Protein AF-A0A817NJW6-F1 (afdb_monomer_lite)

Radius of gyration: 23.42 Å; chains: 1; bounding box: 71×26×53 Å

Foldseek 3Di:
DDQADPPDPQEDQQPQADPAWDDWDDDPFWIWTAHPVRAIETFGKDAWQWAWGLPCVVQVQCNDGNRYTDIDGDAWQWTAQGIGNHDTHGAAWQWTGHISHNDTHGHDPQFTAHTSRNDTHGPVPDDDDDDDDPDPDDPPPPDDDDDDD

Structure (mmCIF, N/CA/C/O backbone):
data_AF-A0A817NJW6-F1
#
_entry.id   AF-A0A817NJW6-F1
#
loop_
_atom_site.group_PDB
_atom_site.id
_atom_site.type_symbol
_atom_site.label_atom_id
_atom_site.label_alt_id
_atom_site.label_comp_id
_atom_site.label_asym_id
_atom_site.label_entity_id
_atom_site.label_seq_id
_atom_site.pdbx_PDB_ins_code
_atom_site.Cartn_x
_atom_site.Cartn_y
_atom_site.Cartn_z
_atom_site.occupancy
_atom_site.B_iso_or_equiv
_atom_site.auth_seq_id
_atom_site.auth_comp_id
_atom_site.auth_asym_id
_atom_site.auth_atom_id
_atom_site.pdbx_PDB_model_num
ATOM 1 N N . THR A 1 1 ? -9.943 -13.716 -7.604 1.00 51.72 1 THR A N 1
ATOM 2 C CA . THR A 1 1 ? -10.158 -12.256 -7.493 1.00 51.72 1 THR A CA 1
ATOM 3 C C . THR A 1 1 ? -8.841 -11.556 -7.771 1.00 51.72 1 THR A C 1
ATOM 5 O O . THR A 1 1 ? -7.812 -12.142 -7.447 1.00 51.72 1 THR A O 1
ATOM 8 N N . PRO A 1 2 ? -8.823 -10.377 -8.420 1.00 60.03 2 PRO A N 1
ATOM 9 C CA . PRO A 1 2 ? -7.581 -9.634 -8.628 1.00 60.03 2 PRO A CA 1
ATOM 10 C C . PRO A 1 2 ? -6.987 -9.235 -7.271 1.00 60.03 2 PRO A C 1
ATOM 12 O O . PRO A 1 2 ? -7.707 -8.752 -6.401 1.00 60.03 2 PRO A O 1
ATOM 15 N N . ILE A 1 3 ? -5.688 -9.474 -7.090 1.00 67.25 3 ILE A N 1
ATOM 16 C CA . ILE A 1 3 ? -4.969 -9.212 -5.830 1.00 67.25 3 ILE A CA 1
ATOM 17 C C . ILE A 1 3 ? -4.457 -7.767 -5.724 1.00 67.25 3 ILE A C 1
ATOM 19 O O . ILE A 1 3 ? -4.119 -7.312 -4.638 1.00 67.25 3 ILE A O 1
ATOM 23 N N . ALA A 1 4 ? -4.409 -7.039 -6.843 1.00 72.69 4 ALA A N 1
ATOM 24 C CA . ALA A 1 4 ? -4.018 -5.636 -6.915 1.00 72.69 4 ALA A CA 1
ATOM 25 C C . ALA A 1 4 ? -4.628 -4.982 -8.165 1.00 72.69 4 ALA A C 1
ATOM 27 O O . ALA A 1 4 ? -4.873 -5.657 -9.166 1.00 72.69 4 ALA A O 1
ATOM 28 N N . ILE A 1 5 ? -4.849 -3.668 -8.101 1.00 78.62 5 ILE A N 1
ATOM 29 C CA . ILE A 1 5 ? -5.234 -2.827 -9.240 1.00 78.62 5 ILE A CA 1
ATOM 30 C C . ILE A 1 5 ? -4.151 -1.766 -9.382 1.00 78.62 5 ILE A C 1
ATOM 32 O O . ILE A 1 5 ? -3.789 -1.123 -8.396 1.00 78.62 5 ILE A O 1
ATOM 36 N N . ILE A 1 6 ? -3.618 -1.622 -10.591 1.00 78.75 6 ILE A N 1
ATOM 37 C CA . ILE A 1 6 ? -2.537 -0.694 -10.913 1.00 78.75 6 ILE A CA 1
ATOM 38 C C . ILE A 1 6 ? -2.899 0.012 -12.227 1.00 78.75 6 ILE A C 1
ATOM 40 O O . ILE A 1 6 ? -3.311 -0.675 -13.165 1.00 78.75 6 ILE A O 1
ATOM 44 N N . PRO A 1 7 ? -2.727 1.343 -12.322 1.00 76.31 7 PRO A N 1
ATOM 45 C CA . PRO A 1 7 ? -2.339 2.262 -11.242 1.00 76.31 7 PRO A CA 1
ATOM 46 C C . PRO A 1 7 ? -3.446 2.428 -10.184 1.00 76.31 7 PRO A C 1
ATOM 48 O O . PRO A 1 7 ? -4.608 2.095 -10.415 1.00 76.31 7 PRO A O 1
ATOM 51 N N . ASN A 1 8 ? -3.087 2.941 -9.008 1.00 80.06 8 ASN A N 1
ATOM 52 C CA . ASN A 1 8 ? -4.032 3.278 -7.937 1.00 80.06 8 ASN A CA 1
ATOM 53 C C . ASN A 1 8 ? -3.590 4.561 -7.212 1.00 80.06 8 ASN A C 1
ATOM 55 O O . ASN A 1 8 ? -2.569 5.152 -7.552 1.00 80.06 8 ASN A O 1
ATOM 59 N N . SER A 1 9 ? -4.347 4.997 -6.201 1.00 79.25 9 SER A N 1
ATOM 60 C CA . SER A 1 9 ? -4.061 6.236 -5.461 1.00 79.25 9 SER A CA 1
ATOM 61 C C . SER A 1 9 ? -2.727 6.239 -4.701 1.00 79.25 9 SER A C 1
ATOM 63 O O . SER A 1 9 ? -2.228 7.310 -4.380 1.00 79.25 9 SER A O 1
ATOM 65 N N . GLN A 1 10 ? -2.144 5.072 -4.418 1.00 78.25 10 GLN A N 1
ATOM 66 C CA . GLN A 1 10 ? -0.835 4.915 -3.768 1.00 78.25 10 GLN A CA 1
ATOM 67 C C . GLN A 1 10 ? 0.307 4.772 -4.792 1.00 78.25 10 GLN A C 1
ATOM 69 O O . GLN A 1 10 ? 1.481 4.880 -4.439 1.00 78.25 10 GLN A O 1
ATOM 74 N N . GLN A 1 11 ? -0.035 4.525 -6.059 1.00 81.75 11 GLN A N 1
ATOM 75 C CA . GLN A 1 11 ? 0.878 4.283 -7.176 1.00 81.75 11 GLN A CA 1
ATOM 76 C C . GLN A 1 11 ? 0.503 5.185 -8.361 1.00 81.75 11 GLN A C 1
ATOM 78 O O . GLN A 1 11 ? 0.023 4.684 -9.388 1.00 81.75 11 GLN A O 1
ATOM 83 N N . PRO A 1 12 ? 0.660 6.518 -8.224 1.00 84.19 12 PRO A N 1
ATOM 84 C CA . PRO A 1 12 ? 0.400 7.439 -9.321 1.00 84.19 12 PRO A CA 1
ATOM 85 C C . PRO A 1 12 ? 1.370 7.172 -10.475 1.00 84.19 12 PRO A C 1
ATOM 87 O O . PRO A 1 12 ? 2.527 6.816 -10.254 1.00 84.19 12 PRO A O 1
ATOM 90 N N . ILE A 1 13 ? 0.918 7.366 -11.712 1.00 87.06 13 ILE A N 1
ATOM 91 C CA . ILE A 1 13 ? 1.808 7.303 -12.875 1.00 87.06 13 ILE A CA 1
ATOM 92 C C . ILE A 1 13 ? 2.757 8.513 -12.795 1.00 87.06 13 ILE A C 1
ATOM 94 O O . ILE A 1 13 ? 2.266 9.646 -12.779 1.00 87.06 13 ILE A O 1
ATOM 98 N N . PRO A 1 14 ? 4.087 8.313 -12.698 1.00 86.69 14 PRO A N 1
ATOM 99 C CA . PRO A 1 14 ? 5.038 9.420 -12.693 1.00 86.69 14 PRO A CA 1
ATOM 100 C C . PRO A 1 14 ? 4.942 10.234 -13.986 1.00 86.69 14 PRO A C 1
ATOM 102 O O . PRO A 1 14 ? 4.660 9.680 -15.042 1.00 86.69 14 PRO A O 1
ATOM 105 N N . SER A 1 15 ? 5.233 11.535 -13.936 1.00 84.75 15 SER A N 1
ATOM 106 C CA . SER A 1 15 ? 5.164 12.416 -15.118 1.00 84.75 15 SER A CA 1
ATOM 107 C C . SER A 1 15 ? 6.149 12.050 -16.235 1.00 84.75 15 SER A C 1
ATOM 109 O O . SER A 1 15 ? 6.004 12.516 -17.361 1.00 84.75 15 SER A O 1
ATOM 111 N N . THR A 1 16 ? 7.147 11.222 -15.930 1.00 84.62 16 THR A N 1
ATOM 112 C CA . THR A 1 16 ? 8.084 10.611 -16.882 1.00 84.62 16 THR A CA 1
ATOM 113 C C . THR A 1 16 ? 7.456 9.508 -17.735 1.00 84.62 16 THR A C 1
ATOM 115 O O . THR A 1 16 ? 8.093 9.065 -18.688 1.00 84.62 16 THR A O 1
ATOM 118 N N . ILE A 1 17 ? 6.244 9.060 -17.397 1.00 88.69 17 ILE A N 1
ATOM 119 C CA . ILE A 1 17 ? 5.514 7.980 -18.059 1.00 88.69 17 ILE A CA 1
ATOM 120 C C . ILE A 1 17 ? 4.234 8.550 -18.682 1.00 88.69 17 ILE A C 1
ATOM 122 O O . ILE A 1 17 ? 3.458 9.244 -18.022 1.00 88.69 17 ILE A O 1
ATOM 126 N N . SER A 1 18 ? 3.996 8.252 -19.958 1.00 88.94 18 SER A N 1
ATOM 127 C CA . SER A 1 18 ? 2.767 8.612 -20.667 1.00 88.94 18 SER A CA 1
ATOM 128 C C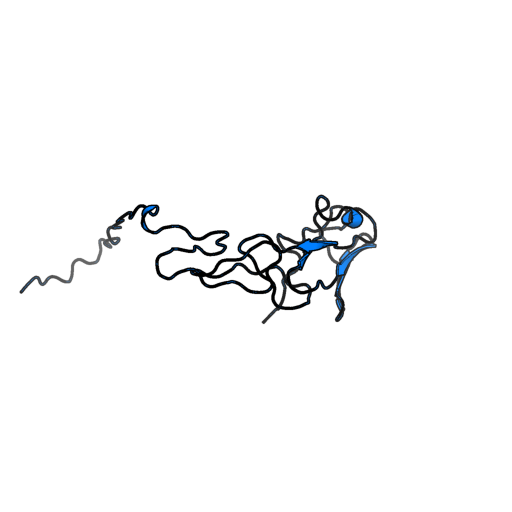 . SER A 1 18 ? 1.553 7.893 -20.070 1.00 88.94 18 SER A C 1
ATOM 130 O O . SER A 1 18 ? 1.633 6.743 -19.641 1.00 88.94 18 SER A O 1
ATOM 132 N N . SER A 1 19 ? 0.387 8.544 -20.091 1.00 85.81 19 SER A N 1
ATOM 133 C CA . SER A 1 19 ? -0.878 7.891 -19.732 1.00 85.81 19 SER A CA 1
ATOM 134 C C . SER A 1 19 ? -1.326 6.847 -20.763 1.00 85.81 19 SER A C 1
ATOM 136 O O . SER A 1 19 ? -2.229 6.061 -20.484 1.00 85.81 19 SER A O 1
ATOM 138 N N . GLU A 1 20 ? -0.713 6.836 -21.950 1.00 90.62 20 GLU A N 1
ATOM 139 C CA . GLU A 1 20 ? -0.925 5.819 -22.979 1.00 90.62 20 GLU A CA 1
ATOM 140 C C . GLU A 1 20 ? 0.055 4.656 -22.789 1.00 90.62 20 GLU A C 1
ATOM 142 O O . GLU A 1 20 ? 1.253 4.758 -23.066 1.00 90.62 20 GLU A O 1
ATOM 147 N N . LEU A 1 21 ? -0.475 3.535 -22.303 1.00 88.94 21 LEU A N 1
ATOM 148 C CA . LEU A 1 21 ? 0.296 2.339 -21.979 1.00 88.94 21 LEU A CA 1
ATOM 149 C C . LEU A 1 21 ? 0.259 1.352 -23.153 1.00 88.94 21 LEU A C 1
ATOM 151 O O . LEU A 1 21 ? -0.819 1.015 -23.642 1.00 88.94 21 LEU A O 1
ATOM 155 N N . ILE A 1 22 ? 1.425 0.856 -23.580 1.00 92.00 22 ILE A N 1
ATOM 156 C CA . ILE A 1 22 ? 1.532 -0.190 -24.611 1.00 92.00 22 ILE A CA 1
ATOM 157 C C . ILE A 1 22 ? 1.287 -1.562 -23.990 1.00 92.00 22 ILE A C 1
ATOM 159 O O . ILE A 1 22 ? 0.511 -2.360 -24.514 1.00 92.00 22 ILE A O 1
ATOM 163 N N . ASN A 1 23 ? 2.028 -1.884 -22.928 1.00 90.56 23 ASN A N 1
ATOM 164 C CA . ASN A 1 23 ? 2.060 -3.239 -22.392 1.00 90.56 23 ASN A CA 1
ATOM 165 C C . ASN A 1 23 ? 2.371 -3.258 -20.899 1.00 90.56 23 ASN A C 1
ATOM 167 O O . ASN A 1 23 ? 3.003 -2.354 -20.348 1.00 90.56 23 ASN A O 1
ATOM 171 N N . LEU A 1 24 ? 1.939 -4.341 -20.265 1.00 90.12 24 LEU A N 1
ATOM 172 C CA . LEU A 1 24 ? 2.062 -4.579 -18.847 1.00 90.12 24 LEU A CA 1
ATOM 173 C C . LEU A 1 24 ? 2.518 -6.022 -18.622 1.00 90.12 24 LEU A C 1
ATOM 175 O O . LEU A 1 24 ? 1.789 -6.973 -18.900 1.00 90.12 24 LEU A O 1
ATOM 179 N N . VAL A 1 25 ? 3.750 -6.184 -18.143 1.00 92.00 25 VAL A N 1
ATOM 180 C CA . VAL A 1 25 ? 4.378 -7.492 -17.931 1.00 92.00 25 VAL A CA 1
ATOM 181 C C . VAL A 1 25 ? 4.483 -7.756 -16.438 1.00 92.00 25 VAL A C 1
ATOM 183 O O . VAL A 1 25 ? 5.193 -7.053 -15.721 1.00 92.00 25 VAL A O 1
ATOM 186 N N . SER A 1 26 ? 3.778 -8.782 -15.966 1.00 89.88 26 SER A N 1
ATOM 187 C CA . SER A 1 26 ? 3.838 -9.224 -14.573 1.00 89.88 26 SER A CA 1
ATOM 188 C C . SER A 1 26 ? 4.876 -10.328 -14.397 1.00 89.88 26 SER A C 1
ATOM 190 O O . SER A 1 26 ? 4.940 -11.272 -15.185 1.00 89.88 26 SER A O 1
ATOM 192 N N . THR A 1 27 ? 5.679 -10.215 -13.343 1.00 88.12 27 THR A N 1
ATOM 193 C CA . THR A 1 27 ? 6.631 -11.232 -12.896 1.00 88.12 27 THR A CA 1
ATOM 194 C C . THR A 1 27 ? 6.372 -11.559 -11.419 1.00 88.12 27 THR A C 1
ATOM 196 O O . THR A 1 27 ? 5.693 -10.800 -10.724 1.00 88.12 27 THR A O 1
ATOM 199 N N . PRO A 1 28 ? 6.932 -12.656 -10.875 1.00 84.31 28 PRO A N 1
ATOM 200 C CA . PRO A 1 28 ? 6.820 -12.949 -9.443 1.00 84.31 28 PRO A CA 1
ATOM 201 C C . PRO A 1 28 ? 7.419 -11.863 -8.535 1.00 84.31 28 PRO A C 1
ATOM 203 O O . PRO A 1 28 ? 7.048 -11.753 -7.370 1.00 84.31 28 PRO A O 1
ATOM 206 N N . SER A 1 29 ? 8.362 -11.073 -9.056 1.00 86.75 29 SER A N 1
ATOM 207 C CA . SER A 1 29 ? 9.079 -10.034 -8.313 1.00 86.75 29 SER A CA 1
ATOM 208 C C . SER A 1 29 ? 8.545 -8.624 -8.553 1.00 86.75 29 SER A C 1
ATOM 210 O O . SER A 1 29 ? 8.953 -7.702 -7.843 1.00 86.75 29 SER A O 1
ATOM 212 N N . GLY A 1 30 ? 7.641 -8.425 -9.512 1.00 89.38 30 GLY A N 1
ATOM 213 C CA . GLY A 1 30 ? 7.155 -7.092 -9.821 1.00 89.38 30 GLY A CA 1
ATOM 214 C C . GLY A 1 30 ? 6.303 -6.987 -11.076 1.00 89.38 30 GLY A C 1
ATOM 215 O O . GLY A 1 30 ? 5.750 -7.954 -11.599 1.00 89.38 30 GLY A O 1
ATOM 216 N N . LEU A 1 31 ? 6.178 -5.755 -11.536 1.00 91.69 31 LEU A N 1
ATOM 217 C CA . LEU A 1 31 ? 5.366 -5.362 -12.665 1.00 91.69 31 LEU A CA 1
ATOM 218 C C . LEU A 1 31 ? 6.135 -4.334 -13.481 1.00 91.69 31 LEU A C 1
ATOM 220 O O . LEU A 1 31 ? 6.652 -3.364 -12.929 1.00 91.69 31 LEU A O 1
ATOM 224 N N . VAL A 1 32 ? 6.205 -4.550 -14.786 1.00 92.56 32 VAL A N 1
ATOM 225 C CA . VAL A 1 32 ? 6.809 -3.611 -15.726 1.00 92.56 32 VAL A CA 1
ATOM 226 C C . VAL A 1 32 ? 5.700 -3.026 -16.580 1.00 92.56 32 VAL A C 1
ATOM 228 O O . VAL A 1 32 ? 4.955 -3.769 -17.220 1.00 92.56 32 VAL A O 1
ATOM 231 N N . VAL A 1 33 ? 5.595 -1.704 -16.587 1.00 91.88 33 VAL A N 1
ATOM 232 C CA . VAL A 1 33 ? 4.677 -0.955 -17.443 1.00 91.88 33 VAL A CA 1
ATOM 233 C C . VAL A 1 33 ? 5.500 -0.241 -18.507 1.00 91.88 33 VAL A C 1
ATOM 235 O O . VAL A 1 33 ? 6.475 0.441 -18.187 1.00 91.88 33 VAL A O 1
ATOM 238 N N . LEU A 1 34 ? 5.114 -0.429 -19.765 1.00 92.62 34 LEU A N 1
ATOM 239 C CA . LEU A 1 34 ? 5.737 0.190 -20.929 1.00 92.62 34 LEU A CA 1
ATOM 240 C C . LEU A 1 34 ? 4.751 1.168 -21.554 1.00 92.62 34 LEU A C 1
ATOM 242 O O . LEU A 1 34 ? 3.596 0.801 -21.795 1.00 92.62 34 LEU A O 1
ATOM 246 N N . ASP A 1 35 ? 5.205 2.380 -21.838 1.00 92.94 35 ASP A N 1
ATOM 247 C CA . ASP A 1 35 ? 4.390 3.409 -22.477 1.00 92.94 35 ASP A CA 1
ATOM 248 C C . ASP A 1 35 ? 4.736 3.610 -23.962 1.00 92.94 35 ASP A C 1
ATOM 250 O O . ASP A 1 35 ? 5.708 3.053 -24.482 1.00 92.94 35 ASP A O 1
ATOM 254 N N . VAL A 1 36 ? 3.925 4.415 -24.652 1.00 93.12 36 VAL A N 1
ATOM 255 C CA . VAL A 1 36 ? 4.100 4.739 -26.082 1.00 93.12 36 VAL A CA 1
ATOM 256 C C . VAL A 1 36 ? 5.331 5.589 -26.407 1.00 93.12 36 VAL A C 1
ATOM 258 O O . VAL A 1 36 ? 5.794 5.602 -27.546 1.00 93.12 36 VAL A O 1
ATOM 261 N N . SER A 1 37 ? 5.871 6.280 -25.411 1.00 91.69 37 SER A N 1
ATOM 262 C CA . SER A 1 37 ? 7.018 7.183 -25.502 1.00 91.69 37 SER A CA 1
ATOM 263 C C . SER A 1 37 ? 8.351 6.484 -25.192 1.00 91.69 37 SER A C 1
ATOM 265 O O . SER A 1 37 ? 9.396 7.135 -25.199 1.00 91.69 37 SER A O 1
ATOM 267 N N . GLY A 1 38 ? 8.342 5.174 -24.920 1.00 89.06 38 GLY A N 1
ATOM 268 C CA . GLY A 1 38 ? 9.522 4.408 -24.504 1.00 89.06 38 GLY A CA 1
ATOM 269 C C . GLY A 1 38 ? 9.846 4.520 -23.009 1.00 89.06 38 GLY A C 1
ATOM 270 O O . GLY A 1 38 ? 10.911 4.075 -22.575 1.00 89.06 38 GLY A O 1
ATOM 271 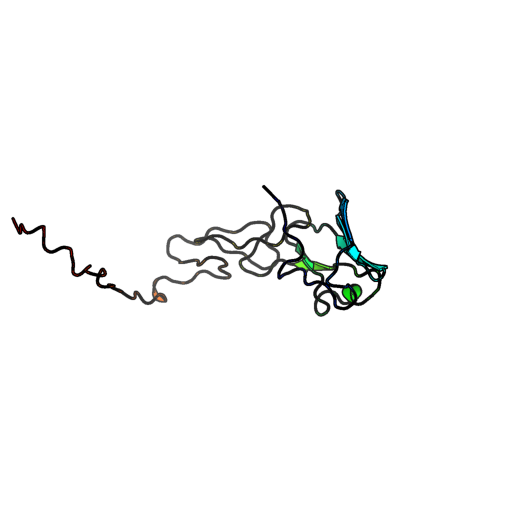N N . GLY A 1 39 ? 8.946 5.102 -22.219 1.00 90.75 39 GLY A N 1
ATOM 272 C CA . GLY A 1 39 ? 8.995 5.127 -20.767 1.00 90.75 39 GLY A CA 1
ATOM 273 C C . GLY A 1 39 ? 8.787 3.735 -20.175 1.00 90.75 39 GLY A C 1
ATOM 274 O O . GLY A 1 39 ? 7.987 2.926 -20.652 1.00 90.75 39 GLY A O 1
ATOM 275 N N . ILE A 1 40 ? 9.545 3.455 -19.116 1.00 91.31 40 ILE A N 1
ATOM 276 C CA . ILE A 1 40 ? 9.530 2.174 -18.413 1.00 91.31 40 ILE A CA 1
ATOM 277 C C . ILE A 1 40 ? 9.297 2.454 -16.934 1.00 91.31 40 ILE A C 1
ATOM 279 O O . ILE A 1 40 ? 10.126 3.102 -16.291 1.00 91.31 40 ILE A O 1
ATOM 283 N N . LEU A 1 41 ? 8.197 1.935 -16.394 1.00 91.00 41 LEU A N 1
ATOM 284 C CA . LEU A 1 41 ? 7.872 1.983 -14.973 1.00 91.00 41 LEU A CA 1
ATOM 285 C C . LEU A 1 41 ? 7.997 0.586 -14.370 1.00 91.00 41 LEU A C 1
ATOM 287 O O . LEU A 1 41 ? 7.282 -0.335 -14.762 1.00 91.00 41 LEU A O 1
ATOM 291 N N . LEU A 1 42 ? 8.894 0.433 -13.400 1.00 91.06 42 LEU A N 1
ATOM 292 C CA . LEU A 1 42 ? 9.055 -0.791 -12.627 1.00 91.06 42 LEU A CA 1
ATOM 293 C C . LEU A 1 42 ? 8.400 -0.625 -11.261 1.00 91.06 42 LEU A C 1
ATOM 295 O O . LEU A 1 42 ? 8.818 0.210 -10.459 1.00 91.06 42 LEU A O 1
ATOM 299 N N . ILE A 1 43 ? 7.418 -1.472 -10.976 1.00 91.69 43 ILE A N 1
ATOM 300 C CA . ILE A 1 43 ? 6.790 -1.584 -9.663 1.00 91.69 43 ILE A CA 1
ATOM 301 C C . ILE A 1 43 ? 7.261 -2.893 -9.042 1.00 91.69 43 ILE A C 1
ATOM 303 O O . ILE A 1 43 ? 6.980 -3.974 -9.558 1.00 91.69 43 ILE A O 1
ATOM 307 N N . LEU A 1 44 ? 8.021 -2.803 -7.958 1.00 91.94 44 LEU A N 1
ATOM 308 C CA . LEU A 1 44 ? 8.662 -3.951 -7.324 1.00 91.94 44 LEU A CA 1
ATOM 309 C C . LEU A 1 44 ? 7.815 -4.480 -6.170 1.00 91.94 44 LEU A C 1
ATOM 311 O O . LEU A 1 44 ? 7.176 -3.717 -5.449 1.00 91.94 44 LEU A O 1
ATOM 315 N N . SER A 1 45 ? 7.813 -5.800 -5.993 1.00 92.75 45 SER A N 1
ATOM 316 C CA . SER A 1 45 ? 7.156 -6.444 -4.858 1.00 92.75 45 SER A CA 1
ATOM 317 C C . SER A 1 45 ? 7.773 -5.964 -3.546 1.00 92.75 45 SER A C 1
ATOM 319 O O . SER A 1 45 ? 8.996 -5.872 -3.421 1.00 92.75 45 SER A O 1
ATOM 321 N N . THR A 1 46 ? 6.932 -5.680 -2.555 1.00 93.31 46 THR A N 1
ATOM 322 C CA . THR A 1 46 ? 7.373 -5.223 -1.237 1.00 93.31 46 THR A CA 1
ATOM 323 C C . THR A 1 46 ? 7.058 -6.255 -0.157 1.00 93.31 46 THR A C 1
ATOM 325 O O . THR A 1 46 ? 6.081 -7.005 -0.283 1.00 93.31 46 THR A O 1
ATOM 328 N N . PRO A 1 47 ? 7.856 -6.306 0.926 1.00 94.88 47 PRO A N 1
ATOM 329 C CA . PRO A 1 47 ? 7.584 -7.190 2.056 1.00 94.88 47 PRO A CA 1
ATOM 330 C C . PRO A 1 47 ? 6.258 -6.835 2.759 1.00 94.88 47 PRO A C 1
ATOM 332 O O . PRO A 1 47 ? 5.666 -5.782 2.478 1.00 94.88 47 PRO A O 1
ATOM 335 N N . PRO A 1 48 ? 5.781 -7.689 3.686 1.00 94.62 48 PRO A N 1
ATOM 336 C CA . PRO A 1 48 ? 4.672 -7.347 4.571 1.00 94.62 48 PRO A CA 1
ATOM 337 C C . PRO A 1 48 ? 4.911 -6.008 5.268 1.00 94.62 48 PRO A C 1
ATOM 339 O O . PRO A 1 48 ? 6.056 -5.640 5.525 1.00 94.62 48 PRO A O 1
ATOM 342 N N . SER A 1 49 ? 3.834 -5.296 5.598 1.00 94.31 49 SER A N 1
ATOM 343 C CA . SER A 1 49 ? 3.848 -3.947 6.190 1.00 94.31 49 SER A CA 1
ATOM 344 C C . SER A 1 49 ? 4.278 -2.789 5.268 1.00 94.31 49 SER A C 1
ATOM 346 O O . SER A 1 49 ? 4.118 -1.625 5.643 1.00 94.31 49 SER A O 1
ATOM 348 N N . TYR A 1 50 ? 4.698 -3.065 4.028 1.00 94.31 50 TYR A N 1
ATOM 349 C CA . TYR A 1 50 ? 5.078 -2.028 3.063 1.00 94.31 50 TYR A CA 1
ATOM 350 C C . TYR A 1 50 ? 4.333 -2.144 1.733 1.00 94.31 50 TYR A C 1
ATOM 352 O O . TYR A 1 50 ? 4.104 -3.246 1.244 1.00 94.31 50 TYR A O 1
ATOM 360 N N . TYR A 1 51 ? 4.052 -1.028 1.069 1.00 92.00 51 TYR A N 1
ATOM 361 C CA . TYR A 1 51 ? 3.547 -0.964 -0.306 1.00 92.00 51 TYR A CA 1
ATOM 362 C C . TYR A 1 51 ? 4.590 -0.334 -1.238 1.00 92.00 51 TYR A C 1
ATOM 364 O O . TYR A 1 51 ? 5.489 0.377 -0.792 1.00 92.00 51 TYR A O 1
ATOM 372 N N . ALA A 1 52 ? 4.496 -0.612 -2.535 1.00 92.06 52 ALA A N 1
ATOM 373 C CA . ALA A 1 52 ? 5.330 0.043 -3.537 1.00 92.06 52 ALA A CA 1
ATOM 374 C C . ALA A 1 52 ? 4.708 1.392 -3.910 1.00 92.06 52 ALA A C 1
ATOM 376 O O . ALA A 1 52 ? 3.579 1.407 -4.390 1.00 92.06 52 ALA A O 1
ATOM 377 N N . SER A 1 53 ? 5.426 2.495 -3.715 1.00 90.81 53 SER A N 1
ATOM 378 C CA . SER A 1 53 ? 5.006 3.851 -4.077 1.00 90.81 53 SER A CA 1
ATOM 379 C C . SER A 1 53 ? 5.775 4.354 -5.290 1.00 90.81 53 SER A C 1
ATOM 381 O O . SER A 1 53 ? 6.976 4.127 -5.425 1.00 90.81 53 SER A O 1
ATOM 383 N N . THR A 1 54 ? 5.082 5.063 -6.168 1.00 88.88 54 THR A N 1
ATOM 384 C CA . THR A 1 54 ? 5.662 5.757 -7.327 1.00 88.88 54 THR A CA 1
ATOM 385 C C . THR A 1 54 ? 5.506 7.275 -7.214 1.00 88.88 54 THR A C 1
ATOM 387 O O . THR A 1 54 ? 5.907 7.999 -8.123 1.00 88.88 54 THR A O 1
ATOM 390 N N . ASP A 1 55 ? 4.965 7.770 -6.094 1.00 86.88 55 ASP A N 1
ATOM 391 C CA . ASP A 1 55 ? 4.843 9.201 -5.808 1.00 86.88 55 ASP A CA 1
ATOM 392 C C . ASP A 1 55 ? 6.239 9.842 -5.754 1.00 86.88 55 ASP A C 1
ATOM 394 O O . ASP A 1 55 ? 7.025 9.457 -4.892 1.00 86.88 55 ASP A O 1
ATOM 398 N N . PRO A 1 56 ? 6.566 10.827 -6.608 1.00 81.25 56 PRO A N 1
ATOM 399 C CA . PRO A 1 56 ? 7.896 11.439 -6.658 1.00 81.25 56 PRO A CA 1
ATOM 400 C C . PRO A 1 56 ? 8.339 12.098 -5.345 1.00 81.25 56 PRO A C 1
ATOM 402 O O . PRO A 1 56 ? 9.540 12.233 -5.111 1.00 81.25 56 PRO A O 1
ATOM 405 N N . ASN A 1 57 ? 7.405 12.466 -4.462 1.00 84.31 57 ASN A N 1
ATOM 406 C CA . ASN A 1 57 ? 7.733 13.027 -3.148 1.00 84.31 57 ASN A CA 1
ATOM 407 C C . ASN A 1 57 ? 8.231 11.956 -2.165 1.00 84.31 57 ASN A C 1
ATOM 409 O O . ASN A 1 57 ? 9.049 12.237 -1.291 1.00 84.31 57 ASN A O 1
ATOM 413 N N . LEU A 1 58 ? 7.731 10.726 -2.304 1.00 83.44 58 LEU A N 1
ATOM 414 C CA . LEU A 1 58 ? 8.082 9.577 -1.462 1.00 83.44 58 LEU A CA 1
ATOM 415 C C . LEU A 1 58 ? 9.110 8.661 -2.148 1.00 83.44 58 LEU A C 1
ATOM 417 O O . LEU A 1 58 ? 9.807 7.875 -1.506 1.00 83.44 58 LEU A O 1
ATOM 421 N N . ALA A 1 59 ? 9.206 8.755 -3.467 1.00 79.00 59 ALA A N 1
ATOM 422 C CA . ALA A 1 59 ? 10.022 7.942 -4.344 1.00 79.00 59 ALA A CA 1
ATOM 423 C C . ALA A 1 59 ? 10.845 8.856 -5.260 1.00 79.00 59 ALA A C 1
ATOM 425 O O . ALA A 1 59 ? 10.531 8.977 -6.437 1.00 79.00 59 ALA A O 1
ATOM 426 N N . PRO A 1 60 ? 11.949 9.461 -4.787 1.00 70.88 60 PRO A N 1
ATOM 427 C CA . PR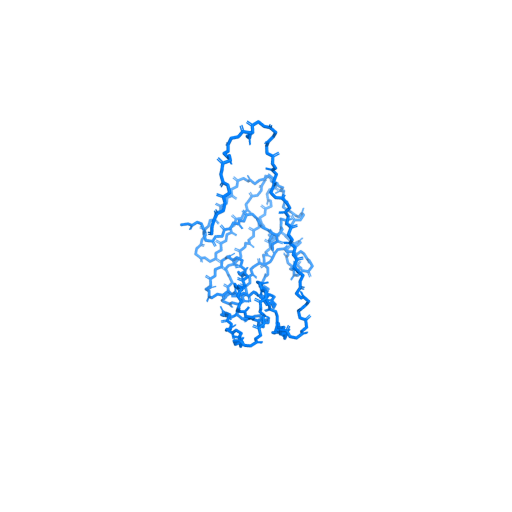O A 1 60 ? 12.782 10.310 -5.642 1.00 70.88 60 PRO A CA 1
ATOM 428 C C . PRO A 1 60 ? 13.319 9.575 -6.880 1.00 70.88 60 PRO A C 1
ATOM 430 O O . PRO A 1 60 ? 13.633 10.201 -7.880 1.00 70.88 60 PRO A O 1
ATOM 433 N N . GLY A 1 61 ? 13.405 8.239 -6.841 1.00 69.44 61 GLY A N 1
ATOM 434 C CA . GLY A 1 61 ? 13.767 7.402 -7.990 1.00 69.44 61 GLY A CA 1
ATOM 435 C C . GLY A 1 61 ? 12.678 7.266 -9.064 1.00 69.44 61 GLY A C 1
ATOM 436 O O . GLY A 1 61 ? 12.962 6.741 -10.139 1.00 69.44 61 GLY A O 1
ATOM 437 N N . SER A 1 62 ? 11.451 7.739 -8.820 1.00 70.12 62 SER A N 1
ATOM 438 C CA . SER A 1 62 ? 10.358 7.683 -9.798 1.00 70.12 62 SER A CA 1
ATOM 439 C C . SER A 1 62 ? 10.401 8.812 -10.835 1.00 70.12 62 SER A C 1
ATOM 441 O O . SER A 1 62 ? 9.632 8.773 -11.787 1.00 70.12 62 SER A O 1
ATOM 443 N N . ILE A 1 63 ? 11.329 9.772 -10.707 1.00 76.50 63 ILE A N 1
ATOM 444 C CA . ILE A 1 63 ? 11.561 10.849 -11.694 1.00 76.50 63 ILE A CA 1
ATOM 445 C C . ILE A 1 63 ? 12.667 10.520 -12.711 1.00 76.50 63 ILE A C 1
ATOM 447 O O . ILE A 1 63 ? 12.957 11.328 -13.591 1.00 76.50 63 ILE A O 1
ATOM 451 N N . ALA A 1 64 ? 13.322 9.364 -12.577 1.00 79.69 64 ALA A N 1
ATOM 452 C CA . ALA A 1 64 ? 14.333 8.883 -13.515 1.00 79.69 64 ALA A CA 1
ATOM 453 C C . ALA A 1 64 ? 13.719 7.893 -14.517 1.00 79.69 64 ALA A C 1
ATOM 455 O O . ALA A 1 64 ? 12.613 7.398 -14.302 1.00 79.69 64 ALA A O 1
ATOM 456 N N . ILE A 1 65 ? 14.435 7.597 -15.607 1.00 79.56 65 ILE A N 1
ATOM 457 C CA . ILE A 1 65 ? 14.082 6.522 -16.545 1.00 79.56 65 ILE A CA 1
ATOM 458 C C . ILE A 1 65 ? 15.146 5.413 -16.431 1.00 79.56 65 ILE A C 1
ATOM 460 O O . ILE A 1 65 ? 16.328 5.703 -16.623 1.00 79.56 65 ILE A O 1
ATOM 464 N N . PRO A 1 66 ? 14.757 4.156 -16.140 1.00 84.50 66 PRO A N 1
ATOM 465 C CA . PRO A 1 66 ? 13.394 3.735 -15.820 1.00 84.50 66 PRO A CA 1
ATOM 466 C C . PRO A 1 66 ? 12.904 4.323 -14.488 1.00 84.50 66 PRO A C 1
ATOM 468 O O . PRO A 1 66 ? 13.689 4.514 -13.559 1.00 84.50 66 PRO A O 1
ATOM 471 N N . SER A 1 67 ? 11.602 4.590 -14.395 1.00 89.06 67 SER A N 1
ATOM 472 C CA . SER A 1 67 ? 10.966 5.048 -13.160 1.00 89.06 67 SER A CA 1
ATOM 473 C C . SER A 1 67 ? 10.741 3.840 -12.267 1.00 89.06 67 SER A C 1
ATOM 475 O O . SER A 1 67 ? 10.111 2.870 -12.682 1.00 89.06 67 SER A O 1
ATOM 477 N N . ILE A 1 68 ? 11.291 3.857 -11.056 1.00 89.06 68 ILE A N 1
ATOM 478 C CA . ILE A 1 68 ? 11.267 2.690 -10.165 1.00 89.06 68 ILE A CA 1
ATOM 479 C C . ILE A 1 68 ? 10.486 3.042 -8.903 1.00 89.06 68 ILE A C 1
ATOM 481 O O . ILE A 1 68 ? 10.737 4.070 -8.272 1.00 89.06 68 ILE A O 1
ATOM 485 N N . SER A 1 69 ? 9.544 2.178 -8.524 1.00 90.69 69 SER A N 1
ATOM 486 C CA . SER A 1 69 ? 8.804 2.315 -7.271 1.00 90.69 69 SER A CA 1
ATOM 487 C C . SER A 1 69 ? 9.725 2.166 -6.061 1.00 90.69 69 SER A C 1
ATOM 489 O O . SER A 1 69 ? 10.589 1.285 -6.053 1.00 90.69 69 SER A O 1
ATOM 491 N N . THR A 1 70 ? 9.476 2.919 -4.996 1.00 91.38 70 THR A N 1
ATOM 492 C CA . THR A 1 70 ? 10.147 2.737 -3.706 1.00 91.38 70 THR A CA 1
ATOM 493 C C . THR A 1 70 ? 9.222 2.102 -2.680 1.00 91.38 70 THR A C 1
ATOM 495 O O . THR A 1 70 ? 8.001 2.224 -2.724 1.00 91.38 70 THR A O 1
ATOM 498 N N . THR A 1 71 ? 9.818 1.392 -1.734 1.00 92.88 71 THR A N 1
ATOM 499 C CA . THR A 1 71 ? 9.097 0.748 -0.641 1.00 92.88 71 THR A CA 1
ATOM 500 C C . THR A 1 71 ? 8.661 1.792 0.381 1.00 92.88 71 THR A C 1
ATOM 502 O O . THR A 1 71 ? 9.511 2.509 0.906 1.00 92.88 71 THR A O 1
ATOM 505 N N . GLN A 1 72 ? 7.367 1.842 0.705 1.00 92.75 72 GLN A N 1
ATOM 506 C CA . GLN A 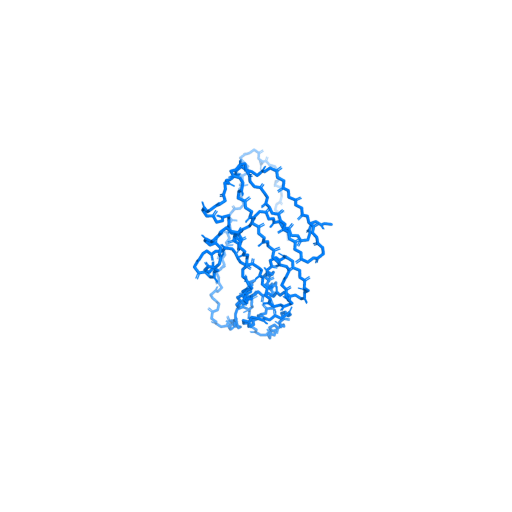1 72 ? 6.822 2.718 1.741 1.00 92.75 72 GLN A CA 1
ATOM 507 C C . GLN A 1 72 ? 5.998 1.979 2.777 1.00 92.75 72 GLN A C 1
ATOM 509 O O . GLN A 1 72 ? 5.279 1.038 2.458 1.00 92.75 72 GLN A O 1
ATOM 514 N N . SER A 1 73 ? 6.140 2.375 4.042 1.00 93.56 73 SER A N 1
ATOM 515 C CA . SER A 1 73 ? 5.446 1.715 5.146 1.00 93.56 73 SER A CA 1
ATOM 516 C C . SER A 1 73 ? 3.948 2.003 5.090 1.00 93.56 73 SER A C 1
ATOM 518 O O . SER A 1 73 ? 3.511 3.101 4.735 1.00 93.56 73 SER A O 1
ATOM 520 N N . CYS A 1 74 ? 3.141 1.008 5.453 1.00 92.50 74 CYS A N 1
ATOM 521 C CA . CYS A 1 74 ? 1.712 1.207 5.619 1.00 92.50 74 CYS A CA 1
ATOM 522 C C . CYS A 1 74 ? 1.457 2.256 6.704 1.00 92.50 74 CYS A C 1
ATOM 524 O O . CYS A 1 74 ? 2.030 2.198 7.799 1.00 92.50 74 CYS A O 1
ATOM 526 N N . LEU A 1 75 ? 0.566 3.196 6.395 1.00 92.38 75 LEU A N 1
ATOM 527 C CA . LEU A 1 75 ? 0.119 4.208 7.342 1.00 92.38 75 LEU A CA 1
ATOM 528 C C . LEU A 1 75 ? -0.618 3.563 8.526 1.00 92.38 75 LEU A C 1
ATOM 530 O O . LEU A 1 75 ? -1.102 2.432 8.453 1.00 92.38 75 LEU A O 1
ATOM 534 N N . VAL A 1 76 ? -0.719 4.314 9.624 1.00 92.94 76 VAL A N 1
ATOM 535 C CA . VAL A 1 76 ? -1.575 3.957 10.764 1.00 92.94 76 VAL A CA 1
ATOM 536 C C . VAL A 1 76 ? -3.006 3.655 10.308 1.00 92.94 76 VAL A C 1
ATOM 538 O O . VAL A 1 76 ? -3.513 4.277 9.375 1.00 92.94 76 VAL A O 1
ATOM 541 N N . GLY A 1 77 ? -3.656 2.684 10.948 1.00 92.25 77 GLY A N 1
ATOM 542 C CA . GLY A 1 77 ? -4.987 2.217 10.545 1.00 92.25 77 GLY A CA 1
ATOM 543 C C . GLY A 1 77 ? -5.006 1.327 9.294 1.00 92.25 77 GLY A C 1
ATOM 544 O O . GLY A 1 77 ? -6.069 0.830 8.916 1.00 92.25 77 GLY A O 1
ATOM 545 N N . MET A 1 78 ? -3.859 1.088 8.651 1.00 93.88 78 MET A N 1
ATOM 546 C CA . MET A 1 78 ? -3.720 0.144 7.543 1.00 93.88 78 MET A CA 1
ATOM 547 C C . MET A 1 78 ? -2.822 -1.042 7.913 1.00 93.88 78 MET A C 1
ATOM 549 O O . MET A 1 78 ? -2.072 -1.002 8.892 1.00 93.88 78 MET A O 1
ATOM 553 N N . MET A 1 79 ? -2.910 -2.116 7.132 1.00 93.50 79 MET A N 1
ATOM 554 C CA . MET A 1 79 ? -2.119 -3.330 7.302 1.00 93.50 79 MET A CA 1
ATOM 555 C C . MET A 1 79 ? -1.750 -3.962 5.960 1.00 93.50 79 MET A C 1
ATOM 557 O O . MET A 1 79 ? -2.415 -3.739 4.942 1.00 93.50 79 MET A O 1
ATOM 561 N N . LYS A 1 80 ? -0.707 -4.789 5.966 1.00 93.50 80 LYS A N 1
ATOM 562 C CA . LYS A 1 80 ? -0.359 -5.641 4.830 1.00 93.50 80 LYS A CA 1
ATOM 563 C C . LYS A 1 80 ? 0.299 -6.927 5.330 1.00 93.50 80 LYS A C 1
ATOM 565 O O . LYS A 1 80 ? 1.459 -6.895 5.738 1.00 93.5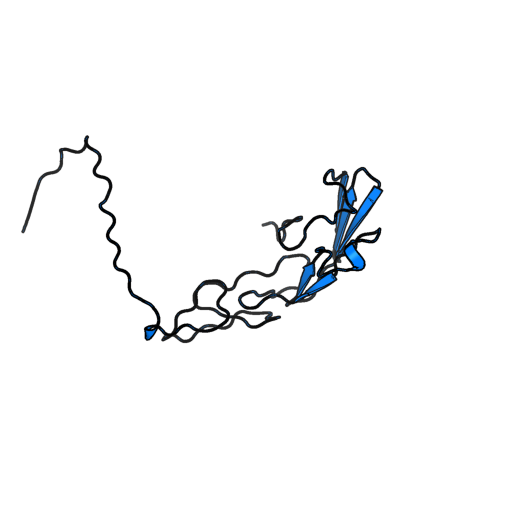0 80 LYS A O 1
ATOM 570 N N . GLY A 1 81 ? -0.459 -8.022 5.295 1.00 92.38 81 GLY A N 1
ATOM 571 C CA . GLY A 1 81 ? -0.044 -9.337 5.793 1.00 92.38 81 GLY A CA 1
ATOM 572 C C . GLY A 1 81 ? 0.996 -10.036 4.919 1.00 92.38 81 GLY A C 1
ATOM 573 O O . GLY A 1 81 ? 1.936 -10.642 5.428 1.00 92.38 81 GLY A O 1
ATOM 574 N N . ASP A 1 82 ? 0.846 -9.893 3.605 1.00 91.25 82 ASP A N 1
ATOM 575 C CA . ASP A 1 82 ? 1.606 -10.652 2.619 1.00 91.25 82 ASP A CA 1
ATOM 576 C C . ASP A 1 82 ? 2.625 -9.786 1.866 1.00 91.25 82 ASP A C 1
ATOM 578 O O . ASP A 1 82 ? 2.523 -8.556 1.780 1.00 91.25 82 ASP A O 1
ATOM 582 N N . ALA A 1 83 ? 3.643 -10.448 1.316 1.00 91.56 83 ALA A N 1
ATOM 583 C CA . ALA A 1 83 ? 4.545 -9.830 0.356 1.00 91.56 83 ALA A CA 1
ATOM 584 C C . ALA A 1 83 ? 3.856 -9.719 -1.011 1.00 91.56 83 ALA A C 1
ATOM 586 O O . ALA A 1 83 ? 3.094 -10.599 -1.411 1.00 91.56 83 ALA A O 1
ATOM 587 N N . GLY A 1 84 ? 4.152 -8.660 -1.758 1.00 89.81 84 GLY A N 1
ATOM 588 C CA . GLY A 1 84 ? 3.548 -8.453 -3.070 1.00 89.81 84 GLY A CA 1
ATOM 589 C C . GLY A 1 84 ? 3.440 -6.991 -3.466 1.00 89.81 84 GLY A C 1
ATOM 590 O O . GLY A 1 84 ? 3.922 -6.097 -2.773 1.00 89.81 84 GLY A O 1
ATOM 591 N N . LEU A 1 85 ? 2.748 -6.764 -4.578 1.00 87.94 85 LEU A N 1
ATOM 592 C CA . LEU A 1 85 ? 2.476 -5.439 -5.146 1.00 87.94 85 LEU A CA 1
ATOM 593 C C . LEU A 1 85 ? 1.183 -4.801 -4.633 1.00 87.94 85 LEU A C 1
ATOM 595 O O . LEU A 1 85 ? 0.863 -3.672 -4.995 1.00 87.94 85 LEU A O 1
ATOM 599 N N . HIS A 1 86 ? 0.408 -5.548 -3.850 1.00 86.25 86 HIS A N 1
ATOM 600 C CA . HIS A 1 86 ? -0.899 -5.106 -3.402 1.00 86.25 86 HIS A CA 1
ATOM 601 C C . HIS A 1 86 ? -0.785 -3.935 -2.415 1.00 86.25 86 HIS A C 1
ATOM 603 O O . HIS A 1 86 ? 0.177 -3.864 -1.639 1.00 86.25 86 HIS A O 1
ATOM 609 N N . PRO A 1 87 ? -1.766 -3.020 -2.435 1.00 88.50 87 PRO A N 1
ATOM 610 C CA . PRO A 1 87 ? -1.784 -1.881 -1.533 1.00 88.50 87 PRO A CA 1
ATOM 611 C C . PRO A 1 87 ? -1.964 -2.323 -0.076 1.00 88.50 87 PRO A C 1
ATOM 613 O O . PRO A 1 87 ? -2.389 -3.449 0.222 1.00 88.50 87 PRO A O 1
ATOM 616 N N . CYS A 1 88 ? -1.684 -1.402 0.845 1.00 91.62 88 CYS A N 1
ATOM 617 C CA . CYS A 1 88 ? -2.073 -1.577 2.240 1.00 91.62 88 CYS A CA 1
ATOM 618 C C . CYS A 1 88 ? -3.603 -1.555 2.354 1.00 91.62 88 CYS A C 1
ATOM 620 O O . CYS A 1 88 ? -4.271 -0.697 1.773 1.00 91.62 88 CYS A O 1
ATOM 622 N N . SER A 1 89 ? -4.154 -2.496 3.114 1.00 91.25 89 SER A N 1
ATOM 623 C CA . SER A 1 89 ? -5.592 -2.615 3.359 1.00 91.25 89 SER A CA 1
ATOM 624 C C . SER A 1 89 ? -5.985 -1.875 4.631 1.00 91.25 89 SER A C 1
ATOM 626 O O . SER A 1 89 ? -5.260 -1.912 5.621 1.00 91.25 89 SER A O 1
ATOM 628 N N . LEU A 1 90 ? -7.146 -1.221 4.623 1.00 93.19 90 LEU A N 1
ATOM 629 C CA . LEU A 1 90 ? -7.701 -0.584 5.818 1.00 93.19 90 LEU A CA 1
ATOM 630 C C . LEU A 1 90 ? -8.098 -1.632 6.860 1.00 93.19 90 LEU A C 1
ATOM 632 O O . LEU A 1 90 ? -8.723 -2.642 6.529 1.00 93.19 90 LEU A O 1
ATOM 636 N N . CYS A 1 91 ? -7.793 -1.358 8.127 1.00 94.06 91 CYS A N 1
ATOM 637 C CA . CYS A 1 91 ? -8.310 -2.165 9.222 1.00 94.06 91 CYS A CA 1
ATOM 638 C C . CYS A 1 91 ? -9.840 -2.029 9.310 1.00 94.06 91 CYS A C 1
ATOM 640 O O . CYS A 1 91 ? -10.363 -0.909 9.245 1.00 94.06 91 CYS A O 1
ATOM 642 N N . PRO A 1 92 ? -10.576 -3.146 9.455 1.00 93.81 92 PRO A N 1
ATOM 643 C CA . PRO A 1 92 ? -12.029 -3.116 9.566 1.00 93.81 92 PRO A CA 1
ATOM 644 C C . PRO A 1 92 ? -12.478 -2.496 10.896 1.00 93.81 92 PRO A C 1
ATOM 646 O O . PRO A 1 92 ? -11.693 -2.323 11.828 1.00 93.81 92 PRO A O 1
ATOM 649 N N . ARG A 1 93 ? -13.777 -2.188 11.004 1.00 92.69 93 ARG A N 1
ATOM 650 C CA . ARG A 1 93 ? -14.380 -1.666 12.244 1.00 92.69 93 ARG A CA 1
ATOM 651 C C . ARG A 1 93 ? -14.057 -2.560 13.446 1.00 92.69 93 ARG A C 1
ATOM 653 O O . ARG A 1 93 ? -14.126 -3.783 13.334 1.00 92.69 93 ARG A O 1
ATOM 660 N N . GLY A 1 94 ? -13.771 -1.953 14.593 1.00 92.06 94 GLY A N 1
ATOM 661 C CA . GLY A 1 94 ? -13.393 -2.680 15.810 1.00 92.06 94 GLY A CA 1
ATOM 662 C C . GLY A 1 94 ? -11.924 -3.113 15.861 1.00 92.06 94 GLY A C 1
ATOM 663 O O . GLY A 1 94 ? -11.532 -3.778 16.816 1.00 92.06 94 GLY A O 1
ATOM 664 N N . TRP A 1 95 ? -11.115 -2.735 14.868 1.00 94.81 95 TRP A N 1
ATOM 665 C CA . TRP A 1 95 ? -9.687 -3.028 14.823 1.00 94.81 95 TRP A CA 1
ATOM 666 C C . TRP A 1 95 ? -8.871 -1.753 14.611 1.00 94.81 95 TRP A C 1
ATOM 668 O O . TRP A 1 95 ? -9.333 -0.806 13.975 1.00 94.81 95 TRP A O 1
ATOM 678 N N . ARG A 1 96 ? -7.636 -1.758 15.111 1.00 93.75 96 ARG A N 1
ATOM 679 C CA . ARG A 1 96 ? -6.658 -0.674 14.979 1.00 93.75 96 ARG A CA 1
ATOM 680 C C . ARG A 1 96 ? -5.305 -1.194 14.523 1.00 93.75 96 ARG A C 1
ATOM 682 O O . ARG A 1 96 ? -4.993 -2.367 14.715 1.00 93.75 96 ARG A O 1
ATOM 689 N N . SER A 1 97 ? -4.467 -0.319 13.983 1.00 94.62 97 SER A N 1
ATOM 690 C CA . SER A 1 97 ? -3.073 -0.655 13.688 1.00 94.62 97 SER A CA 1
ATOM 691 C C . SER A 1 97 ? -2.141 0.543 13.841 1.00 94.62 97 SER A C 1
ATOM 693 O O . SER A 1 97 ? -2.529 1.695 13.635 1.00 94.62 97 SER A O 1
ATOM 695 N N . SER A 1 98 ? -0.890 0.263 14.203 1.00 91.88 98 SER A N 1
ATOM 696 C CA . SER A 1 98 ? 0.203 1.237 14.180 1.00 91.88 98 SER A CA 1
ATOM 697 C C . SER A 1 98 ? 0.883 1.270 12.808 1.00 91.88 98 SER A C 1
ATOM 699 O O . SER A 1 98 ? 0.662 0.384 11.980 1.00 91.88 98 SER A O 1
ATOM 701 N N . VAL A 1 99 ? 1.746 2.264 12.578 1.00 91.31 99 VAL A N 1
ATOM 702 C CA . VAL A 1 99 ? 2.565 2.359 11.357 1.00 91.31 99 VAL A CA 1
ATOM 703 C C . VAL A 1 99 ? 3.297 1.041 11.116 1.00 91.31 99 VAL A C 1
ATOM 705 O O . VAL A 1 99 ? 3.861 0.468 12.049 1.00 91.31 99 VAL A O 1
ATOM 708 N N . GLY A 1 100 ? 3.282 0.568 9.871 1.00 87.94 100 GLY A N 1
ATOM 709 C CA . GLY A 1 100 ? 3.999 -0.642 9.476 1.00 87.94 100 GLY A CA 1
ATOM 710 C C . GLY A 1 100 ? 3.480 -1.919 10.143 1.00 87.94 100 GLY A C 1
ATOM 711 O O . GLY A 1 100 ? 4.257 -2.844 10.383 1.00 87.94 100 GLY A O 1
ATOM 712 N N . SER A 1 101 ? 2.186 -1.988 10.460 1.00 90.56 101 SER A N 1
ATOM 713 C CA . SER A 1 101 ? 1.586 -3.213 10.990 1.00 90.56 101 SER A CA 1
ATOM 714 C C . SER A 1 101 ? 1.333 -4.245 9.893 1.00 90.56 101 SER A C 1
ATOM 716 O O . SER A 1 101 ? 0.818 -3.939 8.818 1.00 90.56 101 SER A O 1
ATOM 718 N N . ILE A 1 102 ? 1.652 -5.501 10.198 1.00 94.19 102 ILE A N 1
ATOM 719 C CA . ILE A 1 102 ? 1.358 -6.653 9.331 1.00 94.19 102 ILE A CA 1
ATOM 720 C C . ILE A 1 102 ? -0.093 -7.110 9.533 1.00 94.19 102 ILE A C 1
ATOM 722 O O . ILE A 1 102 ? -0.754 -7.507 8.582 1.00 94.19 102 ILE A O 1
ATOM 726 N N . ASN A 1 103 ? -0.603 -6.975 10.760 1.00 93.56 103 ASN A N 1
ATOM 727 C CA . ASN A 1 103 ? -1.953 -7.354 11.161 1.00 93.56 103 ASN A CA 1
ATOM 728 C C . ASN A 1 103 ? -2.625 -6.214 11.927 1.00 93.56 103 ASN A C 1
ATOM 730 O O . ASN A 1 103 ? -1.953 -5.404 12.566 1.00 93.56 103 ASN A O 1
ATOM 734 N N . CYS A 1 104 ? -3.954 -6.179 11.903 1.00 94.69 104 CYS A N 1
ATOM 735 C CA . CYS A 1 104 ? -4.713 -5.302 12.785 1.00 94.69 104 CYS A CA 1
ATOM 736 C C . CYS A 1 104 ? -4.853 -5.940 14.173 1.00 94.69 104 CYS A C 1
ATOM 738 O O . CYS A 1 104 ? -4.936 -7.161 14.304 1.00 94.69 104 CYS A O 1
ATOM 740 N N . THR A 1 105 ? -4.955 -5.105 15.199 1.00 94.44 105 THR A N 1
ATOM 741 C CA . THR A 1 105 ? -5.213 -5.500 16.586 1.00 94.44 105 THR A CA 1
ATOM 742 C C . THR A 1 105 ? -6.654 -5.169 16.947 1.00 94.44 105 THR A C 1
ATOM 744 O O . THR A 1 105 ? -7.148 -4.098 16.597 1.00 94.44 105 THR A O 1
ATOM 747 N N . VAL A 1 106 ? -7.335 -6.077 17.643 1.00 93.94 106 VAL A N 1
ATOM 748 C CA . VAL A 1 106 ? -8.707 -5.856 18.123 1.00 93.94 106 VAL A CA 1
ATOM 749 C C . VAL A 1 106 ? -8.715 -4.722 19.152 1.00 93.94 106 VAL A C 1
ATOM 751 O O . VAL A 1 106 ? -7.824 -4.646 19.999 1.00 93.94 106 VAL A O 1
ATOM 754 N N . CYS A 1 107 ? -9.706 -3.841 19.069 1.00 92.19 107 CYS A N 1
ATOM 755 C CA . CYS A 1 107 ? -9.925 -2.794 20.062 1.00 92.19 107 CYS A CA 1
ATOM 756 C C . CYS A 1 107 ? -10.653 -3.330 21.298 1.00 92.19 107 CYS A C 1
ATOM 758 O O . CYS A 1 107 ? -11.336 -4.354 21.235 1.00 92.19 107 CYS A O 1
ATOM 760 N N . ASN A 1 108 ? -10.531 -2.639 22.431 1.00 91.31 108 ASN A N 1
ATOM 761 C CA . ASN A 1 108 ? -11.239 -3.042 23.642 1.00 91.31 108 ASN A CA 1
ATOM 762 C C . ASN A 1 108 ? -12.765 -3.010 23.446 1.00 91.31 108 ASN A C 1
ATOM 764 O O . ASN A 1 108 ? -13.308 -2.177 22.729 1.00 91.31 108 ASN A O 1
ATOM 768 N N . ALA A 1 109 ? -13.482 -3.902 24.133 1.00 85.00 109 ALA A N 1
ATOM 769 C CA . ALA A 1 109 ? -14.940 -4.001 24.005 1.00 85.00 109 ALA A CA 1
ATOM 770 C C . ALA A 1 109 ? -15.693 -2.743 24.490 1.00 85.00 109 ALA A C 1
ATOM 772 O O . ALA A 1 109 ? -16.830 -2.513 24.088 1.00 85.00 109 ALA A O 1
ATOM 773 N N . SER A 1 110 ? -15.067 -1.941 25.356 1.00 85.25 110 SER A N 1
ATOM 774 C CA . SER A 1 110 ? -15.595 -0.674 25.881 1.00 85.25 110 SER A CA 1
ATOM 775 C C . SER A 1 110 ? -15.224 0.548 25.033 1.00 85.25 110 SER A C 1
ATOM 777 O O . SER A 1 110 ? -15.563 1.676 25.395 1.00 85.25 110 SER A O 1
ATOM 779 N N . THR A 1 111 ? -14.502 0.352 23.931 1.00 90.56 111 THR A N 1
ATOM 780 C CA . THR A 1 111 ? -14.059 1.428 23.048 1.00 90.56 111 THR A CA 1
ATOM 781 C C . THR A 1 111 ? -14.610 1.237 21.644 1.00 90.56 111 THR A C 1
ATOM 783 O O . THR A 1 111 ? -15.079 0.168 21.247 1.00 90.56 111 THR A O 1
ATOM 786 N N . PHE A 1 112 ? -14.604 2.320 20.880 1.00 89.50 112 PHE A N 1
ATOM 787 C CA . PHE A 1 112 ? -15.020 2.327 19.494 1.00 89.50 112 PHE A CA 1
ATOM 788 C C . PHE A 1 112 ? -13.809 2.532 18.593 1.00 89.50 112 PHE A C 1
ATOM 790 O O . PHE A 1 112 ? -13.004 3.440 18.795 1.00 89.50 112 PHE A O 1
ATOM 797 N N . CYS A 1 113 ? -13.719 1.701 17.558 1.00 92.25 113 CYS A N 1
ATOM 798 C CA . CYS A 1 113 ? -12.730 1.846 16.503 1.00 92.25 113 CYS A CA 1
ATOM 799 C C . CYS A 1 113 ? -13.437 1.959 15.155 1.00 92.25 113 CYS A C 1
ATOM 801 O O . CYS A 1 113 ? -13.999 0.958 14.681 1.00 92.25 113 CYS A O 1
ATOM 803 N N . PRO A 1 114 ? -13.429 3.150 14.526 1.00 90.75 114 PRO A N 1
ATOM 804 C CA . PRO A 1 114 ? -13.873 3.275 13.147 1.00 90.75 114 PRO A CA 1
ATOM 805 C C . PRO A 1 114 ? -12.945 2.478 12.210 1.00 90.75 114 PRO A C 1
ATOM 807 O O . PRO A 1 114 ? -11.831 2.116 12.594 1.00 90.75 114 PRO A O 1
ATOM 810 N N . PRO A 1 115 ? -13.371 2.190 10.970 1.00 92.69 115 PRO A N 1
ATOM 811 C CA . PRO A 1 115 ? -12.466 1.668 9.951 1.00 92.69 115 PRO A CA 1
ATOM 812 C C . PRO A 1 115 ? -11.230 2.567 9.815 1.00 92.69 115 PRO A C 1
ATOM 814 O O . PRO A 1 115 ? -11.360 3.789 9.754 1.00 92.69 115 PRO A O 1
ATOM 817 N N . GLY A 1 116 ? -10.039 1.971 9.784 1.00 92.12 116 GLY A N 1
ATOM 818 C CA . GLY A 1 116 ? -8.787 2.730 9.765 1.00 92.12 116 GLY A CA 1
ATOM 819 C C . GLY A 1 116 ? -8.403 3.386 11.098 1.00 92.12 116 GLY A C 1
ATOM 820 O O . GLY A 1 116 ? -7.666 4.370 11.094 1.00 92.12 116 GLY A O 1
ATOM 821 N N . ALA A 1 117 ? -8.892 2.884 12.237 1.00 91.44 117 ALA A N 1
ATOM 822 C CA . ALA A 1 117 ? -8.565 3.453 13.542 1.00 91.44 117 ALA A CA 1
ATOM 823 C C . ALA A 1 117 ? -7.058 3.400 13.853 1.00 91.44 117 ALA A C 1
ATOM 825 O O . ALA A 1 117 ? -6.407 2.355 13.766 1.00 91.44 117 ALA A O 1
ATOM 826 N N . VAL A 1 118 ? -6.531 4.543 14.291 1.00 91.19 118 VAL A N 1
ATOM 827 C CA . VAL A 1 118 ? -5.141 4.707 14.757 1.00 91.19 118 VAL A CA 1
ATOM 828 C C . VAL A 1 118 ? -5.035 4.551 16.275 1.00 91.19 118 VAL A C 1
ATOM 830 O O . VAL A 1 118 ? -4.017 4.114 16.805 1.00 91.19 118 VAL A O 1
ATOM 833 N N . ALA A 1 119 ? -6.120 4.885 16.969 1.00 88.56 119 ALA A N 1
ATOM 834 C CA . ALA A 1 119 ? -6.283 4.811 18.406 1.00 88.56 119 ALA A CA 1
ATOM 835 C C . ALA A 1 119 ? -7.738 4.455 18.723 1.00 88.56 119 ALA A C 1
ATOM 837 O O . ALA A 1 119 ? -8.629 4.583 17.880 1.00 88.56 119 ALA A O 1
ATOM 838 N N . GLU A 1 120 ? -7.954 3.985 19.941 1.00 91.06 120 GLU A N 1
ATOM 839 C CA . GLU A 1 120 ? -9.282 3.662 20.441 1.00 91.06 120 GLU A CA 1
ATOM 840 C C . GLU A 1 120 ? -9.990 4.943 20.882 1.00 91.06 120 GLU A C 1
ATOM 842 O O . GLU A 1 120 ? -9.384 5.778 21.553 1.00 91.06 120 GLU A O 1
ATOM 847 N N . VAL A 1 121 ? -11.261 5.090 20.511 1.00 90.00 121 VAL A N 1
ATOM 848 C CA . VAL A 1 121 ? -12.101 6.216 20.936 1.00 90.00 121 VAL A CA 1
ATOM 849 C C . VAL A 1 121 ? -12.967 5.762 22.102 1.00 90.00 121 VAL A C 1
ATOM 851 O O . VAL A 1 121 ? -13.601 4.703 22.036 1.00 90.00 121 VAL A O 1
ATOM 854 N N . SER A 1 122 ? -13.009 6.546 23.178 1.00 88.69 122 SER A N 1
ATOM 855 C CA . SER A 1 122 ? -13.871 6.226 24.316 1.00 88.69 122 SER A CA 1
ATOM 856 C C . SER A 1 122 ? -15.337 6.440 23.945 1.00 88.69 122 SER A C 1
ATOM 858 O O . SER A 1 122 ? -15.692 7.442 23.328 1.00 88.69 122 SER A O 1
ATOM 860 N N . GLN A 1 123 ? -16.227 5.536 24.361 1.00 80.94 123 GLN A N 1
ATOM 861 C CA . GLN A 1 123 ? -17.667 5.712 24.136 1.00 80.94 123 GLN A CA 1
ATOM 862 C C . GLN A 1 123 ? -18.222 6.985 24.790 1.00 80.94 123 GLN A C 1
ATOM 864 O O . GLN A 1 123 ? -19.186 7.548 24.281 1.00 80.94 123 GLN A O 1
ATOM 869 N N . THR A 1 124 ? -17.590 7.486 25.854 1.00 82.25 124 THR A N 1
ATOM 870 C CA . THR A 1 124 ? -17.969 8.750 26.509 1.00 82.25 124 THR A CA 1
ATOM 871 C C . THR A 1 124 ? -17.732 9.975 25.617 1.00 82.25 124 THR A C 1
ATOM 873 O O . THR A 1 124 ? -18.363 11.010 25.810 1.00 82.25 124 THR A O 1
ATOM 876 N N . GLU A 1 125 ? -16.833 9.870 24.638 1.00 81.62 125 GLU A N 1
ATOM 877 C CA . GLU A 1 125 ? -16.497 10.948 23.699 1.00 81.62 125 GLU A CA 1
ATOM 878 C C . GLU A 1 125 ? -17.402 10.939 22.459 1.00 81.62 125 GLU A C 1
ATOM 880 O O . GLU A 1 125 ? -17.423 11.901 21.689 1.00 81.62 125 GLU A O 1
ATOM 885 N N . LEU A 1 126 ? -18.174 9.868 22.257 1.00 79.44 126 LEU A N 1
ATOM 886 C CA . LEU A 1 126 ? -19.083 9.741 21.127 1.00 79.44 126 LEU A CA 1
ATOM 887 C C . LEU A 1 126 ? -20.426 10.397 21.446 1.00 79.44 126 LEU A C 1
ATOM 889 O O . LEU A 1 126 ? -21.221 9.901 22.245 1.00 79.44 126 LEU A O 1
ATOM 893 N N . GLN A 1 127 ? -20.721 11.501 20.760 1.00 77.00 127 GLN A N 1
ATOM 894 C CA . GLN A 1 127 ? -22.055 12.089 20.803 1.00 77.00 127 GLN A CA 1
ATOM 895 C C . GLN A 1 127 ? -23.057 11.150 20.129 1.00 77.00 127 GLN A C 1
ATOM 897 O O . GLN A 1 127 ? -22.936 10.810 18.951 1.00 77.00 127 GLN A O 1
ATOM 902 N N . THR A 1 128 ? -24.072 10.735 20.881 1.00 72.69 128 THR A N 1
ATOM 903 C CA . THR A 1 128 ? -25.167 9.931 20.337 1.00 72.69 128 THR A CA 1
ATOM 904 C C . THR A 1 128 ? -26.151 10.867 19.643 1.00 72.69 128 THR A C 1
ATOM 906 O O . THR A 1 128 ? -26.929 11.555 20.300 1.00 72.69 128 THR A O 1
ATOM 909 N N . ILE A 1 129 ? -26.113 10.914 18.311 1.00 75.38 129 ILE A N 1
ATOM 910 C CA . ILE A 1 129 ? -27.085 11.673 17.517 1.00 75.38 129 ILE A CA 1
ATOM 911 C C . ILE A 1 129 ? -28.209 10.719 17.114 1.00 75.38 129 ILE A C 1
ATOM 913 O O . ILE A 1 129 ? -28.017 9.827 16.287 1.00 75.38 129 ILE A O 1
ATOM 917 N N . SER A 1 130 ? -29.390 10.905 17.704 1.00 77.19 130 SER A N 1
ATOM 918 C CA . SER A 1 130 ? -30.608 10.229 17.256 1.00 77.19 130 SER A CA 1
ATOM 919 C C . SER A 1 130 ? -31.158 10.970 16.042 1.00 77.19 130 SER A C 1
ATOM 921 O O . SER A 1 130 ? -31.603 12.110 16.154 1.00 77.19 130 SER A O 1
ATOM 923 N N . GLN A 1 131 ? -31.092 10.339 14.874 1.00 75.19 131 GLN A N 1
ATOM 924 C CA . GLN A 1 131 ? -31.639 10.879 13.633 1.00 75.19 131 GLN A CA 1
ATOM 925 C C . GLN A 1 131 ? -32.787 9.989 13.160 1.00 75.19 131 GLN A C 1
ATOM 927 O O . GLN A 1 131 ? -32.588 8.830 12.802 1.00 75.19 131 GLN A O 1
ATOM 932 N N . ALA A 1 132 ? -33.997 10.546 13.174 1.00 77.88 132 ALA A N 1
ATOM 933 C CA . ALA A 1 132 ? -35.169 9.948 12.556 1.00 77.88 132 ALA A CA 1
ATOM 934 C C . ALA A 1 132 ? -35.382 10.622 11.200 1.00 77.88 132 ALA A C 1
ATOM 936 O O . ALA A 1 132 ? -35.711 11.806 11.134 1.00 77.88 132 ALA A O 1
ATOM 937 N N . TYR A 1 133 ? -35.187 9.873 10.117 1.00 74.88 133 TYR A N 1
ATOM 938 C CA . TYR A 1 133 ? -35.624 10.315 8.799 1.00 74.88 133 TYR A CA 1
ATOM 939 C C . TYR A 1 133 ? -37.088 9.908 8.632 1.00 74.88 133 TYR A C 1
ATOM 941 O O . TYR A 1 133 ? -37.389 8.716 8.748 1.00 74.88 133 TYR A O 1
ATOM 949 N N . PRO A 1 134 ? -38.016 10.849 8.380 1.00 74.19 134 PRO A N 1
ATOM 950 C CA . PRO A 1 134 ? -39.365 10.471 8.000 1.00 74.19 134 PRO A CA 1
ATOM 951 C C . PRO A 1 134 ? -39.276 9.646 6.716 1.00 74.19 134 PRO A C 1
ATOM 953 O O . PRO A 1 134 ? -38.682 10.075 5.726 1.00 74.19 134 PRO A O 1
ATOM 956 N N . TYR A 1 135 ? -39.834 8.437 6.748 1.00 70.06 135 TYR A N 1
ATOM 957 C CA . TYR A 1 135 ? -39.924 7.603 5.557 1.00 70.06 135 TYR A CA 1
ATOM 958 C C . TYR A 1 135 ? -40.707 8.368 4.486 1.00 70.06 135 TYR A C 1
ATOM 960 O O . TYR A 1 135 ? -41.767 8.928 4.780 1.00 70.06 135 TYR A O 1
ATOM 968 N N . TYR A 1 136 ? -40.181 8.415 3.260 1.00 70.44 136 TYR A N 1
ATOM 969 C CA . TYR A 1 136 ? -40.845 9.086 2.146 1.00 70.44 136 TYR A CA 1
ATOM 970 C C . TYR A 1 136 ? -42.212 8.433 1.921 1.00 70.44 136 TYR A C 1
ATOM 972 O O . TYR A 1 136 ? -42.311 7.287 1.478 1.00 70.44 136 TYR A O 1
ATOM 980 N N . LYS A 1 137 ? -43.280 9.148 2.287 1.00 70.44 137 LYS A N 1
ATOM 981 C CA . LYS A 1 137 ? -44.651 8.694 2.074 1.00 70.44 137 LYS A CA 1
ATOM 982 C C . LYS A 1 137 ? -44.984 8.949 0.610 1.00 70.44 137 LYS A C 1
ATOM 984 O O . LYS A 1 137 ? -45.134 10.098 0.203 1.00 70.44 137 LYS A O 1
ATOM 989 N N . ASN A 1 138 ? -45.064 7.878 -0.171 1.00 70.88 138 ASN A N 1
ATOM 990 C CA . ASN A 1 138 ? -45.517 7.964 -1.550 1.00 70.88 138 ASN A CA 1
ATOM 991 C C . ASN A 1 138 ? -46.979 8.467 -1.543 1.00 70.88 138 ASN A C 1
ATOM 993 O O . ASN A 1 138 ? -47.797 7.883 -0.820 1.00 70.88 138 ASN A O 1
ATOM 997 N N . PRO A 1 139 ? -47.330 9.534 -2.283 1.00 70.56 139 PRO A N 1
ATOM 998 C CA . PRO A 1 139 ? -48.678 10.107 -2.252 1.00 70.56 139 PRO A CA 1
ATOM 999 C C . PRO A 1 139 ? -49.773 9.164 -2.785 1.00 70.56 139 PRO A C 1
ATOM 1001 O O . PRO A 1 139 ? -50.943 9.404 -2.509 1.00 70.56 139 PRO A O 1
ATOM 1004 N N . ASP A 1 140 ? -49.408 8.066 -3.459 1.00 62.56 140 ASP A N 1
ATOM 1005 C CA . ASP A 1 140 ? -50.354 7.101 -4.045 1.00 62.56 140 ASP A CA 1
ATOM 1006 C C . ASP A 1 140 ? -50.707 5.901 -3.143 1.00 62.56 140 ASP A C 1
ATOM 1008 O O . ASP A 1 140 ? -51.483 5.034 -3.539 1.00 62.56 140 ASP A O 1
ATOM 1012 N N . THR A 1 141 ? -50.174 5.817 -1.919 1.00 55.97 141 THR A N 1
ATOM 1013 C CA . THR A 1 141 ? -50.506 4.726 -0.975 1.00 55.97 141 THR A CA 1
ATOM 1014 C C . THR A 1 141 ? -51.463 5.179 0.126 1.00 55.97 141 THR A C 1
ATOM 1016 O O . THR A 1 141 ? -51.143 5.164 1.314 1.00 55.97 141 THR A O 1
ATOM 1019 N N . THR A 1 142 ? -52.677 5.559 -0.269 1.00 55.03 142 THR A N 1
ATOM 1020 C CA . THR A 1 142 ? -53.864 5.608 0.601 1.00 55.03 142 THR A CA 1
ATOM 1021 C C . THR A 1 142 ? -54.567 4.251 0.574 1.00 55.03 142 THR A C 1
ATOM 1023 O O . THR A 1 142 ? -55.626 4.099 -0.017 1.00 55.03 142 THR A O 1
ATOM 1026 N N . GLN A 1 143 ? -53.938 3.250 1.187 1.00 55.81 143 GLN A N 1
ATOM 1027 C CA . GLN A 1 143 ? -54.498 1.970 1.662 1.00 55.81 143 GLN A CA 1
ATOM 1028 C C . GLN A 1 143 ? -53.272 1.199 2.177 1.00 55.81 143 GLN A C 1
ATOM 1030 O O . GLN A 1 143 ? -52.398 0.845 1.402 1.00 55.81 143 GLN A O 1
ATOM 1035 N N . CYS A 1 144 ? -53.037 1.077 3.478 1.00 48.53 144 CYS A N 1
ATOM 1036 C CA . CYS A 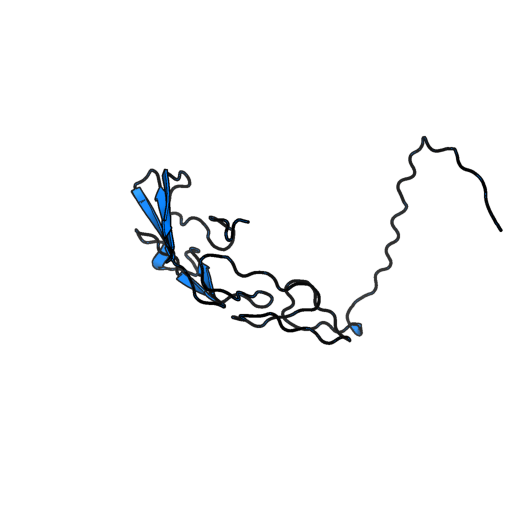1 144 ? -53.904 0.366 4.405 1.00 48.53 144 CYS A CA 1
ATOM 1037 C C . CYS A 1 144 ? -54.135 1.159 5.699 1.00 48.53 144 CYS A C 1
ATOM 1039 O O . CYS A 1 144 ? -53.194 1.481 6.421 1.00 48.53 144 CYS A O 1
ATOM 1041 N N . LEU A 1 145 ? -55.404 1.412 6.016 1.00 52.88 145 LEU A N 1
ATOM 1042 C CA . LEU A 1 145 ? -55.855 1.567 7.396 1.00 52.88 145 LEU A CA 1
ATOM 1043 C C . LEU A 1 145 ? -56.092 0.161 7.951 1.00 52.88 145 LEU A C 1
ATOM 1045 O O . LEU A 1 145 ? -56.841 -0.578 7.320 1.00 52.88 145 LEU A O 1
ATOM 1049 N N . VAL A 1 146 ? -55.497 -0.180 9.097 1.00 46.12 146 VAL A N 1
ATOM 1050 C CA . VAL A 1 146 ? -56.247 -0.352 10.358 1.00 46.12 146 VAL A CA 1
ATOM 1051 C C . VAL A 1 146 ? -55.290 -0.155 11.547 1.00 46.12 146 VAL A C 1
ATOM 1053 O O . VAL A 1 146 ? -54.202 -0.725 11.567 1.00 46.12 146 VAL A O 1
ATOM 1056 N N . GLU A 1 147 ? -55.699 0.694 12.495 1.00 40.38 147 GLU A N 1
ATOM 1057 C CA . GLU A 1 147 ? -55.118 0.879 13.837 1.00 40.38 147 GLU A CA 1
ATOM 1058 C C . GLU A 1 147 ? -55.554 -0.277 14.796 1.00 40.38 147 GLU A C 1
ATOM 1060 O O . GLU A 1 147 ? -55.859 -1.372 14.327 1.00 40.38 147 GLU A O 1
ATOM 1065 N N . PRO A 1 148 ? -55.630 -0.080 16.127 1.00 48.62 148 PRO A N 1
ATOM 1066 C CA . PRO A 1 148 ? -54.718 -0.584 17.155 1.00 48.62 148 PRO A CA 1
ATOM 1067 C C . PRO A 1 148 ? -55.340 -1.712 18.009 1.00 48.62 148 PRO A C 1
ATOM 1069 O O . PRO A 1 148 ? -56.556 -1.859 18.019 1.00 48.62 148 PRO A O 1
ATOM 1072 N N . MET A 1 149 ? -54.523 -2.433 18.791 1.00 37.06 149 MET A N 1
ATOM 1073 C CA . MET A 1 149 ? -54.779 -2.852 20.189 1.00 37.06 149 MET A CA 1
ATOM 1074 C C . MET A 1 149 ? -53.439 -3.129 20.871 1.00 37.06 149 MET A C 1
ATOM 1076 O O . MET A 1 149 ? -52.593 -3.788 20.225 1.00 37.06 149 MET A O 1
#

pLDDT: mean 84.19, std 12.12, range [37.06, 94.88]

Secondary structure (DSSP, 8-state):
--S--SSBTTBPPPTTS-SSEEEEEEETTEEEEEETTS-EEEEE-B-TTEEEE--TTT-GGGGSSSEE-EEEEPPTTEE--S-BSPPPEEPPTTEE--TT-SS-EEPPTTEE--TTBSSPEEGGGS------PPP---TT---------

Sequence (149 aa):
TPIAIIPNSQQPIPSTISSELINLVSTPSGLVVLDVSGGILLILSTPPSYYASTDPNLAPGSIAIPSISTTQSCLVGMMKGDAGLHPCSLCPRGWRSSVGSINCTVCNASTFCPPGAVAEVSQTELQTISQAYPYYKNPDTTQCLVEPM